Protein AF-A0A377F8A0-F1 (afdb_monomer)

Mean predicted aligned error: 8.85 Å

Structure (mmCIF, N/CA/C/O backbone):
data_AF-A0A377F8A0-F1
#
_entry.id   AF-A0A377F8A0-F1
#
loop_
_atom_site.group_PDB
_atom_site.id
_atom_site.type_symbol
_atom_site.label_atom_id
_atom_site.label_alt_id
_atom_site.label_comp_id
_atom_site.label_asym_id
_atom_site.label_entity_id
_atom_site.label_seq_id
_atom_site.pdbx_PDB_ins_code
_atom_site.Cartn_x
_atom_site.Cartn_y
_atom_site.Cartn_z
_atom_site.occupancy
_atom_site.B_iso_or_equiv
_atom_site.auth_seq_id
_atom_site.auth_comp_id
_atom_site.auth_asym_id
_atom_site.auth_atom_id
_atom_site.pdbx_PDB_model_num
ATOM 1 N N . MET A 1 1 ? -3.928 -10.249 -8.816 1.00 64.31 1 MET A N 1
ATOM 2 C CA . MET A 1 1 ? -2.599 -10.452 -9.433 1.00 64.31 1 MET A CA 1
ATOM 3 C C . MET A 1 1 ? -1.900 -9.109 -9.443 1.00 64.31 1 MET A C 1
ATOM 5 O O . MET A 1 1 ? -2.529 -8.142 -9.856 1.00 64.31 1 MET A O 1
ATOM 9 N N . CYS A 1 2 ? -0.663 -9.035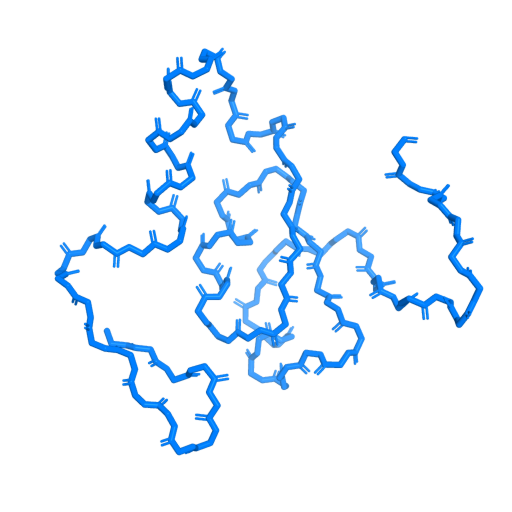 -8.960 1.00 74.50 2 CYS A N 1
ATOM 10 C CA . CYS A 1 2 ? 0.111 -7.795 -8.916 1.00 74.50 2 CYS A CA 1
ATOM 11 C C . CYS A 1 2 ? 1.558 -8.058 -9.345 1.00 74.50 2 CYS A C 1
ATOM 13 O O . CYS A 1 2 ? 2.081 -9.142 -9.106 1.00 74.50 2 CYS A O 1
ATOM 15 N N . PHE A 1 3 ? 2.199 -7.068 -9.965 1.00 78.69 3 PHE A N 1
ATOM 16 C CA . PHE A 1 3 ? 3.610 -7.126 -10.341 1.00 78.69 3 PHE A CA 1
ATOM 17 C C . PHE A 1 3 ? 4.424 -6.200 -9.430 1.00 78.69 3 PHE A C 1
ATOM 19 O O . PHE A 1 3 ? 4.428 -4.991 -9.663 1.00 78.69 3 PHE A O 1
ATOM 26 N N . PRO A 1 4 ? 5.077 -6.714 -8.371 1.00 75.00 4 PRO A N 1
ATOM 27 C CA . PRO A 1 4 ? 5.945 -5.896 -7.523 1.00 75.00 4 PRO A CA 1
ATOM 28 C C . PRO A 1 4 ? 7.254 -5.470 -8.212 1.00 75.00 4 PRO A C 1
ATOM 30 O O . PRO A 1 4 ? 7.866 -4.501 -7.781 1.00 75.00 4 PRO A O 1
ATOM 33 N N . ALA A 1 5 ? 7.686 -6.174 -9.264 1.00 77.88 5 ALA A N 1
ATOM 34 C CA . ALA A 1 5 ? 8.878 -5.858 -10.054 1.00 77.88 5 ALA A CA 1
ATOM 35 C C . ALA A 1 5 ? 8.709 -6.342 -11.506 1.00 77.88 5 ALA A C 1
ATOM 37 O O . ALA A 1 5 ? 7.781 -7.099 -11.793 1.00 77.88 5 ALA A O 1
ATOM 38 N N . THR A 1 6 ? 9.611 -5.926 -12.404 1.00 76.00 6 THR A N 1
ATOM 39 C CA . THR A 1 6 ? 9.535 -6.153 -13.863 1.00 76.00 6 THR A CA 1
ATOM 40 C C . THR A 1 6 ? 9.308 -7.618 -14.262 1.00 76.00 6 THR A C 1
ATOM 42 O O . THR A 1 6 ? 8.579 -7.857 -15.217 1.00 76.00 6 THR A O 1
ATOM 45 N N . ASP A 1 7 ? 9.825 -8.580 -13.488 1.00 81.50 7 ASP A N 1
ATOM 46 C CA . ASP A 1 7 ? 9.724 -10.022 -13.777 1.00 81.50 7 ASP A CA 1
ATOM 47 C C . ASP A 1 7 ? 9.159 -10.846 -12.605 1.00 81.50 7 ASP A C 1
ATOM 49 O O . ASP A 1 7 ? 9.334 -12.062 -12.532 1.00 81.50 7 ASP A O 1
ATOM 53 N N . CYS A 1 8 ? 8.470 -10.195 -11.665 1.00 77.62 8 CYS A N 1
ATOM 54 C CA . CYS A 1 8 ? 7.870 -10.865 -10.513 1.00 77.62 8 CYS A CA 1
ATOM 55 C C . CYS A 1 8 ? 6.350 -10.776 -10.596 1.00 77.62 8 CYS A C 1
ATOM 57 O O . CYS A 1 8 ? 5.797 -9.681 -10.541 1.00 77.62 8 CYS A O 1
ATOM 59 N N . LEU A 1 9 ? 5.676 -11.926 -10.679 1.00 80.94 9 LEU A N 1
ATOM 60 C CA . LEU A 1 9 ? 4.220 -12.024 -10.599 1.00 80.94 9 LEU A CA 1
ATOM 61 C C . LEU A 1 9 ? 3.805 -12.553 -9.225 1.00 80.94 9 LEU A C 1
ATOM 63 O O . LEU A 1 9 ? 4.122 -13.681 -8.856 1.00 80.94 9 LEU A O 1
ATOM 67 N N . GLU A 1 10 ? 3.036 -11.753 -8.498 1.00 79.31 10 GLU A N 1
ATOM 68 C CA . GLU A 1 10 ? 2.428 -12.131 -7.230 1.00 79.31 10 GLU A CA 1
ATOM 69 C C . GLU A 1 10 ? 0.973 -12.574 -7.468 1.00 79.31 10 GLU A C 1
ATOM 71 O O . GLU A 1 10 ? 0.104 -11.794 -7.895 1.00 79.31 10 GLU A O 1
ATOM 76 N N . VAL A 1 11 ? 0.709 -13.862 -7.219 1.00 82.62 11 VAL A N 1
ATOM 77 C CA . VAL A 1 11 ? -0.623 -14.469 -7.321 1.00 82.62 11 VAL A CA 1
ATOM 78 C C . VAL A 1 11 ? -1.129 -14.762 -5.917 1.00 82.62 11 VAL A C 1
ATOM 80 O O . VAL A 1 11 ? -0.625 -15.644 -5.230 1.00 82.62 11 VAL A O 1
ATOM 83 N N . LEU A 1 12 ? -2.148 -14.014 -5.507 1.00 81.81 12 LEU A N 1
ATOM 84 C CA . LEU A 1 12 ? -2.824 -14.172 -4.226 1.00 81.81 12 LEU A CA 1
ATOM 85 C C . LEU A 1 12 ? -4.304 -14.509 -4.467 1.00 81.81 12 LEU A C 1
ATOM 87 O O . LEU A 1 12 ? -4.846 -14.136 -5.518 1.00 81.81 12 LEU A O 1
ATOM 91 N N . PRO A 1 13 ? -4.968 -15.192 -3.516 1.00 82.69 13 PRO A N 1
ATOM 92 C CA . PRO A 1 13 ? -6.413 -15.377 -3.537 1.00 82.69 13 PRO A CA 1
ATOM 93 C C . PRO A 1 13 ? -7.152 -14.042 -3.671 1.00 82.69 13 PRO A C 1
ATOM 95 O O . PRO A 1 13 ? -6.674 -12.999 -3.221 1.00 82.69 13 PRO A O 1
ATOM 98 N N . VAL A 1 14 ? -8.344 -14.071 -4.268 1.00 77.94 14 VAL A N 1
ATOM 99 C CA . VAL A 1 14 ? -9.183 -12.873 -4.408 1.00 77.94 14 VAL A CA 1
ATOM 100 C C . VAL A 1 14 ? -9.470 -12.285 -3.023 1.00 77.94 14 VAL A C 1
ATOM 102 O O . VAL A 1 14 ? -9.933 -12.992 -2.133 1.0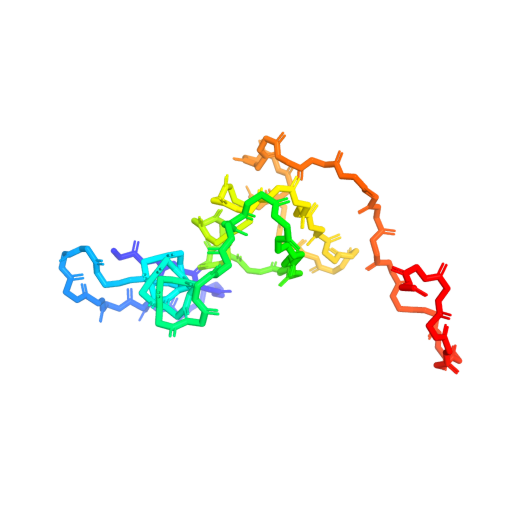0 77.94 14 VAL A O 1
ATOM 105 N N . GLY A 1 15 ? -9.171 -10.996 -2.845 1.00 76.38 15 GLY A N 1
ATOM 106 C CA . GLY A 1 15 ? -9.335 -10.286 -1.572 1.00 76.38 15 GLY A CA 1
ATOM 107 C C . GLY A 1 15 ? -8.153 -10.404 -0.603 1.00 76.38 15 GLY A C 1
ATOM 108 O O . GLY A 1 15 ? -8.181 -9.777 0.450 1.00 76.38 15 GLY A O 1
ATOM 109 N N . CYS A 1 16 ? -7.106 -11.161 -0.944 1.00 79.12 16 CYS A N 1
ATOM 110 C CA . CYS A 1 16 ? -5.913 -11.297 -0.115 1.00 79.12 16 CYS A CA 1
ATOM 111 C C . CYS A 1 16 ? -4.812 -10.368 -0.642 1.00 79.12 16 CYS A C 1
ATOM 113 O O . CYS A 1 16 ? -4.163 -10.663 -1.642 1.00 79.12 16 CYS A O 1
ATOM 115 N N . ASN A 1 17 ? -4.625 -9.226 0.013 1.00 84.81 17 ASN A N 1
ATOM 116 C CA . ASN A 1 17 ? -3.585 -8.251 -0.309 1.00 84.81 17 ASN A CA 1
ATOM 117 C C . ASN A 1 17 ? -3.128 -7.489 0.945 1.00 84.81 17 ASN A C 1
ATOM 119 O O . ASN A 1 17 ? -3.705 -7.649 2.024 1.00 84.81 17 ASN A O 1
ATOM 123 N N . LYS A 1 18 ? -2.088 -6.656 0.812 1.00 82.69 18 LYS A N 1
ATOM 124 C CA . LYS A 1 18 ? -1.520 -5.890 1.935 1.00 82.69 18 LYS A CA 1
ATOM 125 C C . LYS A 1 18 ? -2.547 -4.953 2.591 1.00 82.69 18 LYS A C 1
ATOM 127 O O . LYS A 1 18 ? -2.561 -4.840 3.812 1.00 82.69 18 LYS A O 1
ATOM 132 N N . GLY A 1 19 ? -3.445 -4.337 1.817 1.00 83.69 19 GLY A N 1
ATOM 133 C CA . GLY A 1 19 ? -4.511 -3.478 2.355 1.00 83.69 19 GLY A CA 1
ATOM 134 C C . GLY A 1 19 ? -5.561 -4.252 3.162 1.00 83.69 19 GLY A C 1
ATOM 135 O O . GLY A 1 19 ? -5.968 -3.822 4.242 1.00 83.69 19 GLY A O 1
ATOM 136 N N . ALA A 1 20 ? -5.949 -5.436 2.691 1.00 86.12 20 ALA A N 1
ATOM 137 C CA . ALA A 1 20 ? -6.858 -6.337 3.390 1.00 86.12 20 ALA A CA 1
ATOM 138 C C . ALA A 1 20 ? -6.227 -6.867 4.685 1.00 86.12 20 ALA A C 1
ATOM 140 O O . ALA A 1 20 ? -6.868 -6.847 5.734 1.00 86.12 20 ALA A O 1
ATOM 141 N N . ALA A 1 21 ? -4.950 -7.258 4.641 1.00 86.38 21 ALA A N 1
ATOM 142 C CA . ALA A 1 21 ? -4.206 -7.671 5.828 1.00 86.38 21 ALA A CA 1
ATOM 143 C C . ALA A 1 21 ? -4.119 -6.537 6.864 1.00 86.38 21 ALA A C 1
ATOM 145 O O . ALA A 1 21 ? -4.362 -6.763 8.050 1.00 86.38 21 ALA A O 1
ATOM 146 N N . LEU A 1 22 ? -3.852 -5.305 6.418 1.00 86.44 22 LEU A N 1
ATOM 147 C CA . LEU A 1 22 ? -3.828 -4.137 7.294 1.00 86.44 22 LEU A CA 1
ATOM 148 C C . LEU A 1 22 ? -5.207 -3.850 7.903 1.00 86.44 22 LE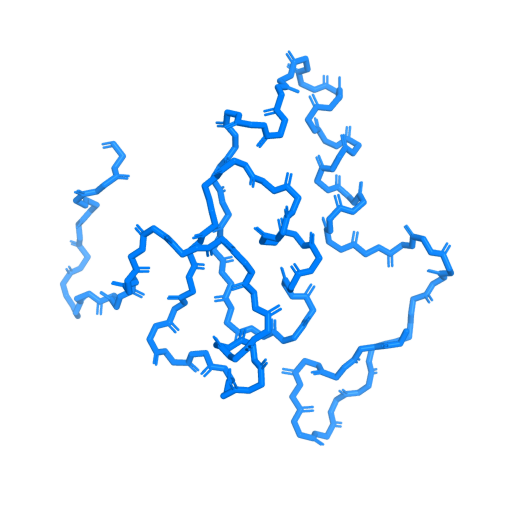U A C 1
ATOM 150 O O . LEU A 1 22 ? -5.311 -3.549 9.089 1.00 86.44 22 LEU A O 1
ATOM 154 N N . THR A 1 23 ? -6.280 -4.004 7.128 1.00 86.31 23 THR A N 1
ATOM 155 C CA . THR A 1 23 ? -7.654 -3.860 7.630 1.00 86.31 23 THR A CA 1
ATOM 156 C C . THR A 1 23 ? -7.929 -4.846 8.765 1.00 86.31 23 THR A C 1
ATOM 158 O O . THR A 1 23 ? -8.389 -4.443 9.829 1.00 86.31 23 THR A O 1
ATOM 161 N N . VAL A 1 24 ? -7.579 -6.122 8.585 1.00 88.56 24 VAL A N 1
ATOM 162 C CA . VAL A 1 24 ? -7.739 -7.145 9.632 1.00 88.56 24 VAL A CA 1
ATOM 163 C C . VAL A 1 24 ? -6.905 -6.803 10.869 1.00 88.56 24 VAL A C 1
ATOM 165 O O . VAL A 1 24 ? -7.395 -6.915 11.992 1.00 88.56 24 VAL A O 1
ATOM 168 N N . LEU A 1 25 ? -5.666 -6.339 10.682 1.00 88.12 25 LEU A N 1
ATOM 169 C CA . LEU A 1 25 ? -4.782 -5.965 11.786 1.00 88.12 25 LEU A CA 1
ATOM 170 C C . LEU A 1 25 ? -5.333 -4.779 12.591 1.00 88.12 25 LEU A C 1
ATOM 172 O O . LEU A 1 25 ? -5.391 -4.844 13.816 1.00 88.12 25 LEU A O 1
ATOM 176 N N . THR A 1 26 ? -5.769 -3.714 11.916 1.00 88.62 26 THR A N 1
ATOM 177 C CA . THR A 1 26 ? -6.345 -2.531 12.580 1.00 88.62 26 THR A CA 1
ATOM 178 C C . THR A 1 26 ? -7.609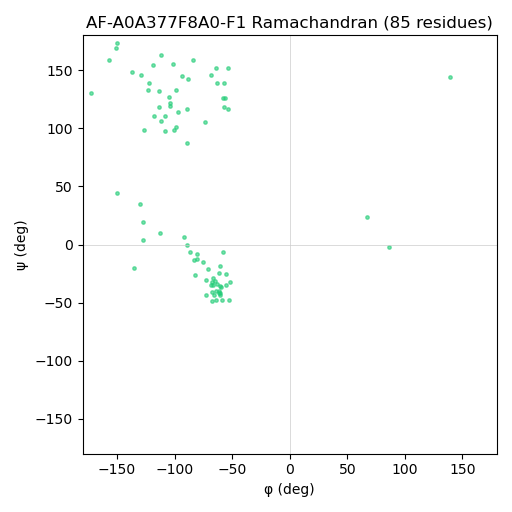 -2.872 13.364 1.00 88.62 26 THR A C 1
ATOM 180 O O . THR A 1 26 ? -7.739 -2.446 14.509 1.00 88.62 26 THR A O 1
ATOM 183 N N . GLN A 1 27 ? -8.478 -3.730 12.819 1.00 88.12 27 GLN A N 1
ATOM 184 C CA . GLN A 1 27 ? -9.646 -4.250 13.535 1.00 88.12 27 GLN A CA 1
ATOM 185 C C . GLN A 1 27 ? -9.252 -5.027 14.795 1.00 88.12 27 GLN A C 1
ATOM 187 O O . GLN A 1 27 ? -9.875 -4.852 15.838 1.00 88.12 27 GLN A O 1
ATOM 192 N N . HIS A 1 28 ? -8.205 -5.853 14.720 1.00 90.25 28 HIS A N 1
ATOM 193 C CA . HIS A 1 28 ? -7.726 -6.625 15.867 1.00 90.25 28 HIS A CA 1
ATOM 194 C C . HIS A 1 28 ? -7.124 -5.740 16.969 1.00 90.25 28 HIS A C 1
ATOM 196 O O . HIS A 1 28 ? -7.234 -6.058 18.149 1.00 90.25 28 HIS A O 1
ATOM 202 N N . LEU A 1 29 ? -6.513 -4.616 16.584 1.00 87.94 29 LEU A N 1
ATOM 203 C CA . LEU A 1 29 ? -5.924 -3.633 17.497 1.00 87.94 29 LEU A CA 1
ATOM 204 C C . LEU A 1 29 ? -6.928 -2.577 17.993 1.00 87.94 29 LEU A C 1
ATOM 206 O O . LEU A 1 29 ? -6.574 -1.763 18.842 1.00 87.94 29 LEU A O 1
ATOM 210 N N . GLY A 1 30 ? -8.162 -2.568 17.476 1.00 88.69 30 GLY A N 1
ATOM 211 C CA . GLY A 1 30 ? -9.158 -1.538 17.786 1.00 88.69 30 GLY A CA 1
ATOM 212 C C . GLY A 1 30 ? -8.799 -0.149 17.244 1.00 88.69 30 GLY A C 1
ATOM 213 O O . GLY A 1 30 ? -9.260 0.855 17.782 1.00 88.69 30 GLY A O 1
ATOM 214 N N . LEU A 1 31 ? -7.966 -0.085 16.202 1.00 88.06 31 LEU A N 1
ATOM 215 C CA . LEU A 1 31 ? -7.520 1.150 15.559 1.00 88.06 31 LEU A CA 1
ATOM 216 C C . LEU A 1 31 ? -8.289 1.403 14.262 1.00 88.06 31 LEU A C 1
ATOM 218 O O . LEU A 1 31 ? -8.767 0.479 13.603 1.00 88.06 31 LEU A O 1
ATOM 222 N N . SER A 1 32 ? -8.369 2.670 13.860 1.00 85.62 32 SER A N 1
ATOM 223 C CA . SER A 1 32 ? -8.868 3.039 12.540 1.00 85.62 32 SER A CA 1
ATOM 224 C C . SER A 1 32 ? -7.727 3.048 11.528 1.00 85.62 32 SER A C 1
ATOM 226 O O . SER A 1 32 ? -6.638 3.549 11.805 1.00 85.62 32 SER A O 1
ATOM 228 N N . LEU A 1 33 ? -8.000 2.599 10.300 1.00 84.12 33 LEU A N 1
ATOM 229 C CA . LEU A 1 33 ? -7.086 2.796 9.169 1.00 84.12 33 LEU A CA 1
ATOM 230 C C . LEU A 1 33 ? -6.745 4.279 8.945 1.00 84.12 33 LEU A C 1
ATOM 232 O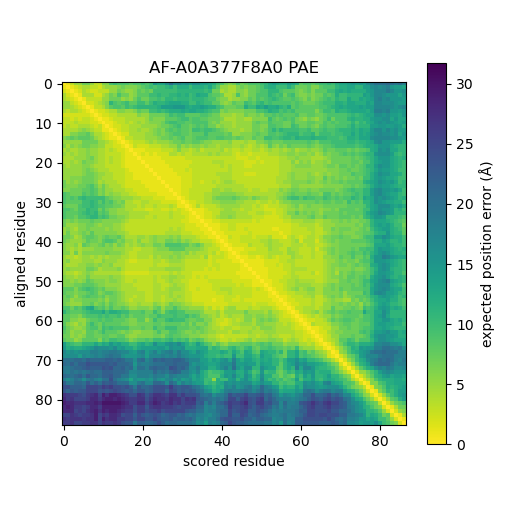 O . LEU A 1 33 ? -5.675 4.585 8.425 1.00 84.12 33 LEU A O 1
ATOM 236 N N . ARG A 1 34 ? -7.617 5.207 9.366 1.00 82.25 34 ARG A N 1
ATOM 237 C CA . ARG A 1 34 ? -7.355 6.653 9.292 1.00 82.25 34 ARG A CA 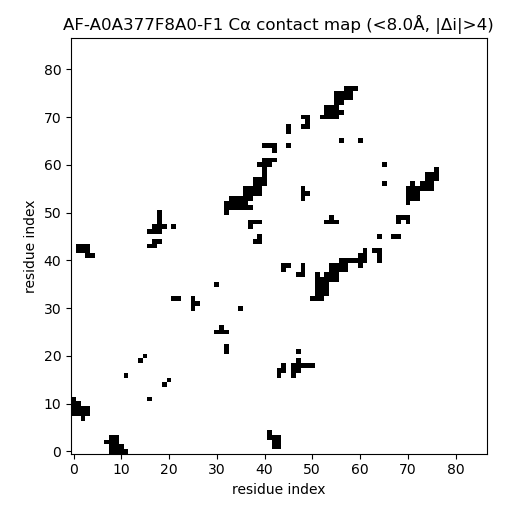1
ATOM 238 C C . ARG A 1 34 ? -6.226 7.119 10.209 1.00 82.25 34 ARG A C 1
ATOM 240 O O . ARG A 1 34 ? -5.553 8.082 9.865 1.00 82.25 34 ARG A O 1
ATOM 247 N N . ASP A 1 35 ? -6.010 6.422 11.319 1.00 83.38 35 ASP A N 1
ATOM 248 C CA . ASP A 1 35 ? -4.932 6.718 12.270 1.00 83.38 35 ASP A CA 1
ATOM 249 C C . ASP A 1 35 ? -3.638 5.980 11.898 1.00 83.38 35 ASP A C 1
ATOM 251 O O . ASP A 1 35 ? -2.618 6.096 12.574 1.00 83.38 35 ASP A O 1
ATOM 255 N N . CYS A 1 36 ? -3.675 5.195 10.819 1.00 82.75 36 CYS A N 1
ATOM 256 C CA . CYS A 1 36 ? -2.541 4.429 10.344 1.00 82.75 36 CYS A CA 1
ATOM 257 C C . CYS A 1 36 ? -1.756 5.205 9.288 1.00 82.75 36 CYS A C 1
ATOM 259 O O . CYS A 1 36 ? -2.309 5.909 8.436 1.00 82.75 36 CYS A O 1
ATOM 261 N N . MET A 1 37 ? -0.445 5.000 9.336 1.00 83.44 37 MET A N 1
ATOM 262 C CA . MET A 1 37 ? 0.505 5.490 8.355 1.00 83.44 37 MET A CA 1
ATOM 263 C C . MET A 1 37 ? 1.121 4.301 7.621 1.00 83.44 37 MET A C 1
ATOM 265 O O . MET A 1 37 ? 1.536 3.336 8.263 1.00 83.44 37 MET A O 1
ATOM 269 N N . ALA A 1 38 ? 1.175 4.354 6.291 1.00 82.88 38 ALA A N 1
ATOM 270 C CA . ALA A 1 38 ? 1.809 3.316 5.484 1.00 82.88 38 ALA A CA 1
ATOM 271 C C . ALA A 1 38 ? 2.798 3.910 4.484 1.00 82.88 38 ALA A C 1
ATOM 273 O O . ALA A 1 38 ? 2.570 4.981 3.926 1.00 82.88 38 ALA A O 1
ATOM 274 N N . PHE A 1 39 ? 3.874 3.169 4.238 1.00 83.44 39 PHE A N 1
ATOM 275 C CA . PHE A 1 39 ? 4.949 3.526 3.320 1.00 83.44 39 PHE A CA 1
ATOM 276 C C . PHE A 1 39 ? 5.079 2.428 2.268 1.00 83.44 39 PHE A C 1
ATOM 278 O O . PHE A 1 39 ? 4.994 1.249 2.611 1.00 83.44 39 PHE A O 1
ATOM 285 N N . GLY A 1 40 ? 5.282 2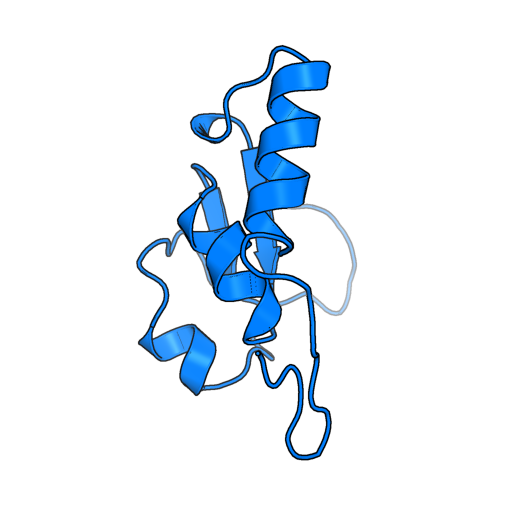.798 1.005 1.00 79.62 40 GLY A N 1
ATOM 286 C CA . GLY A 1 40 ? 5.402 1.824 -0.076 1.00 79.62 40 GLY A CA 1
ATOM 287 C C . GLY A 1 40 ? 6.161 2.342 -1.288 1.00 79.62 40 GLY A C 1
ATOM 288 O O . GLY A 1 40 ? 6.294 3.548 -1.511 1.00 79.62 40 GLY A O 1
ATOM 289 N N . ASP A 1 41 ? 6.671 1.406 -2.075 1.00 82.50 41 ASP A N 1
ATOM 290 C CA . ASP A 1 41 ? 7.499 1.667 -3.251 1.00 82.50 41 ASP A CA 1
ATOM 291 C C . ASP A 1 41 ? 7.093 0.826 -4.471 1.00 82.50 41 ASP A C 1
ATOM 293 O O . ASP A 1 41 ? 7.361 1.223 -5.612 1.00 82.50 41 ASP A O 1
ATOM 297 N N . ALA A 1 42 ? 6.375 -0.279 -4.254 1.00 82.81 42 ALA A N 1
ATOM 298 C CA . ALA A 1 42 ? 5.952 -1.206 -5.293 1.00 82.81 42 ALA A CA 1
ATOM 299 C C . ALA A 1 42 ? 4.432 -1.198 -5.531 1.00 82.81 42 ALA A C 1
ATOM 301 O O . ALA A 1 42 ? 3.624 -0.754 -4.714 1.00 82.81 42 ALA A O 1
ATOM 302 N N . MET A 1 43 ? 4.007 -1.747 -6.673 1.00 81.75 43 MET A N 1
ATOM 303 C CA . MET A 1 43 ? 2.585 -1.796 -7.043 1.00 81.75 43 MET A CA 1
ATOM 304 C C . MET A 1 43 ? 1.715 -2.594 -6.061 1.00 81.75 43 MET A C 1
ATOM 306 O O . MET A 1 43 ? 0.518 -2.322 -5.967 1.00 81.75 43 MET A O 1
ATOM 310 N N . ASN A 1 44 ? 2.291 -3.538 -5.309 1.00 81.88 44 ASN A N 1
ATOM 311 C CA . ASN A 1 44 ? 1.551 -4.312 -4.309 1.00 81.88 44 ASN A CA 1
ATOM 312 C C . ASN A 1 44 ? 1.241 -3.511 -3.032 1.00 81.88 44 ASN A C 1
ATOM 314 O O . ASN A 1 44 ? 0.352 -3.895 -2.274 1.00 81.88 44 ASN A O 1
ATOM 318 N N . ASP A 1 45 ? 1.906 -2.374 -2.816 1.00 83.19 45 ASP A N 1
ATOM 319 C CA . ASP A 1 45 ? 1.606 -1.455 -1.717 1.00 83.19 45 ASP A CA 1
ATOM 320 C C . ASP A 1 45 ? 0.455 -0.509 -2.052 1.00 83.19 45 ASP A C 1
ATOM 322 O O . ASP A 1 45 ? -0.103 0.115 -1.154 1.00 83.19 45 ASP A O 1
ATOM 326 N N . ARG A 1 46 ? 0.046 -0.414 -3.324 1.00 82.50 46 ARG A N 1
ATOM 327 C CA . ARG A 1 46 ? -0.997 0.521 -3.769 1.00 82.50 46 ARG A CA 1
ATOM 328 C C . ARG A 1 46 ? -2.281 0.393 -2.952 1.00 82.50 46 ARG A C 1
ATOM 330 O O . ARG A 1 46 ? -2.826 1.397 -2.508 1.00 82.50 46 ARG A O 1
ATOM 337 N N . GLU A 1 47 ? -2.767 -0.828 -2.756 1.00 83.00 47 GLU A N 1
ATOM 338 C CA . GLU A 1 47 ? -4.013 -1.082 -2.024 1.00 83.00 47 GLU A CA 1
ATOM 339 C C . GLU A 1 47 ? -3.879 -0.710 -0.542 1.00 83.00 47 GLU A C 1
ATOM 341 O O . GLU A 1 47 ? -4.815 -0.175 0.046 1.00 83.00 47 GLU A O 1
ATOM 346 N N . MET A 1 48 ? -2.699 -0.916 0.049 1.00 85.44 48 MET A N 1
ATOM 347 C CA . MET A 1 48 ? -2.385 -0.500 1.417 1.00 85.44 48 MET A CA 1
ATOM 348 C C . MET A 1 48 ? -2.333 1.029 1.538 1.00 85.44 48 MET A C 1
ATOM 350 O O . MET A 1 48 ? -2.986 1.592 2.410 1.00 85.44 48 MET A O 1
ATOM 354 N N . LEU A 1 49 ? -1.618 1.699 0.630 1.00 84.44 49 LEU A N 1
ATOM 355 C CA . LEU A 1 49 ? -1.442 3.154 0.602 1.00 84.44 49 LEU A CA 1
ATOM 356 C C . LEU A 1 49 ? -2.758 3.910 0.381 1.00 84.44 49 LEU A C 1
ATOM 358 O O . LEU A 1 49 ? -2.938 4.991 0.925 1.00 84.44 49 LEU A O 1
ATOM 362 N N . VAL A 1 50 ? -3.682 3.339 -0.397 1.00 82.00 50 VAL A N 1
ATOM 363 C CA . VAL A 1 50 ? -5.033 3.892 -0.602 1.00 82.00 50 VAL A CA 1
ATOM 364 C C . VAL A 1 50 ? -5.916 3.709 0.636 1.00 82.00 50 VAL A C 1
ATOM 366 O O . VAL A 1 50 ? -6.818 4.510 0.866 1.00 82.00 50 VAL A O 1
ATOM 369 N N . SER A 1 51 ? -5.697 2.642 1.407 1.00 82.75 51 SER A N 1
ATOM 370 C CA . SER A 1 51 ? -6.579 2.268 2.519 1.00 82.75 51 SER A CA 1
ATOM 371 C C . SER A 1 51 ? -6.293 3.042 3.807 1.00 82.75 51 SER A C 1
ATOM 373 O O . SER A 1 51 ? -7.193 3.190 4.631 1.00 82.75 51 SER A O 1
ATOM 375 N N . VAL A 1 52 ? -5.060 3.518 4.000 1.00 85.00 52 VAL A N 1
ATOM 376 C CA . VAL A 1 52 ? -4.651 4.259 5.203 1.00 85.00 52 VAL A CA 1
ATOM 377 C C . VAL A 1 52 ? -4.981 5.746 5.138 1.00 85.00 52 VAL A C 1
ATOM 379 O O . VAL A 1 52 ? -5.116 6.323 4.063 1.00 85.00 52 VAL A O 1
ATOM 382 N N . GLY A 1 53 ? -5.063 6.393 6.302 1.00 80.56 53 GLY A N 1
ATOM 383 C CA . GLY A 1 53 ? -5.234 7.843 6.387 1.00 80.56 53 GLY A CA 1
ATOM 384 C C . GLY A 1 53 ? -4.011 8.626 5.913 1.00 80.56 53 GLY A C 1
ATOM 385 O O . GLY A 1 53 ? -4.170 9.683 5.311 1.00 80.56 53 GLY A O 1
ATOM 386 N N . SER A 1 54 ? -2.802 8.106 6.154 1.00 82.50 54 SER A N 1
ATOM 387 C CA . SER A 1 54 ? -1.547 8.736 5.725 1.00 82.50 54 SER A CA 1
ATOM 388 C C . SER A 1 54 ? -0.681 7.766 4.919 1.00 82.50 54 SER A C 1
ATOM 390 O O . SER A 1 54 ? 0.017 6.924 5.481 1.00 82.50 54 SER A O 1
ATOM 392 N N . GLY A 1 55 ? -0.733 7.874 3.591 1.00 79.19 55 GLY A N 1
ATOM 393 C CA . GLY A 1 55 ? 0.086 7.083 2.669 1.00 79.19 55 GLY A CA 1
ATOM 394 C C . GLY A 1 55 ? 1.310 7.858 2.176 1.00 79.19 55 GLY A C 1
ATOM 395 O O . GLY A 1 55 ? 1.189 9.002 1.737 1.00 79.19 55 GLY A O 1
ATOM 396 N N . PHE A 1 56 ? 2.480 7.224 2.211 1.00 79.25 56 PHE A N 1
ATOM 397 C CA . PHE A 1 56 ? 3.748 7.791 1.759 1.00 79.25 56 PHE A CA 1
ATOM 398 C C . PHE A 1 56 ? 4.386 6.916 0.687 1.00 79.25 56 PHE A C 1
ATOM 400 O O . PHE A 1 56 ? 4.506 5.698 0.832 1.00 79.25 56 PHE A O 1
ATOM 407 N N . ILE A 1 57 ? 4.830 7.558 -0.389 1.00 80.50 57 ILE A N 1
ATOM 408 C CA . ILE A 1 57 ? 5.502 6.889 -1.498 1.00 80.50 57 ILE A CA 1
ATOM 409 C C . ILE A 1 57 ? 6.989 7.204 -1.407 1.00 80.50 57 ILE A C 1
ATOM 411 O O . ILE A 1 57 ? 7.384 8.368 -1.338 1.00 80.50 57 ILE A O 1
ATOM 415 N N . MET A 1 58 ? 7.814 6.162 -1.420 1.00 76.56 58 MET A N 1
ATOM 416 C CA . MET A 1 58 ? 9.264 6.323 -1.362 1.00 76.56 58 MET A CA 1
ATOM 417 C C . MET A 1 58 ? 9.793 6.956 -2.655 1.00 76.56 58 MET A C 1
ATOM 419 O O . MET A 1 58 ? 9.326 6.643 -3.750 1.00 76.56 58 MET A O 1
ATOM 423 N N . GLY A 1 59 ? 10.844 7.775 -2.572 1.00 70.62 59 GLY A N 1
ATOM 424 C CA . GLY A 1 59 ? 11.440 8.407 -3.761 1.00 70.62 59 GLY A CA 1
ATOM 425 C C . GLY A 1 59 ? 11.987 7.433 -4.819 1.00 70.62 59 GLY A C 1
ATOM 426 O O . GLY A 1 59 ? 12.145 7.814 -5.981 1.00 70.62 59 GLY A O 1
ATOM 427 N N . ASN A 1 60 ? 12.228 6.166 -4.455 1.00 76.00 60 ASN A N 1
ATOM 428 C CA . ASN A 1 60 ? 12.617 5.083 -5.372 1.00 76.00 60 ASN A CA 1
ATOM 429 C C . ASN A 1 60 ? 11.420 4.280 -5.929 1.00 7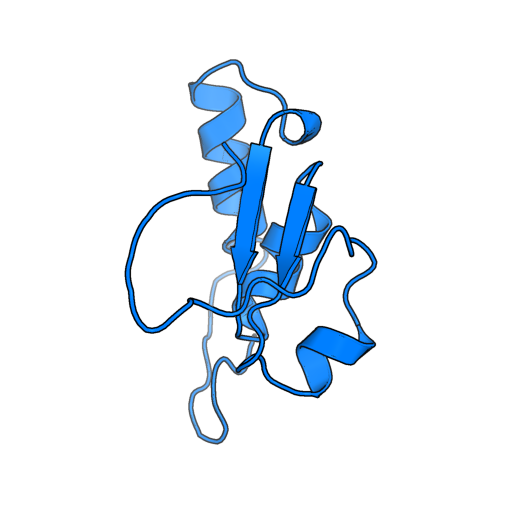6.00 60 ASN A C 1
ATOM 431 O O . ASN A 1 60 ? 11.608 3.274 -6.604 1.00 76.00 60 ASN A O 1
ATOM 435 N N . ALA A 1 61 ? 10.186 4.704 -5.654 1.00 75.25 61 ALA A N 1
ATOM 436 C CA . ALA A 1 61 ? 8.996 3.964 -6.049 1.00 75.25 61 ALA A CA 1
ATOM 437 C C . ALA A 1 61 ? 8.831 3.847 -7.565 1.00 75.25 61 ALA A C 1
ATOM 439 O O . ALA A 1 61 ? 9.204 4.754 -8.326 1.00 75.25 61 ALA A O 1
ATOM 440 N N . MET A 1 62 ? 8.176 2.767 -7.994 1.00 76.00 62 MET A N 1
ATOM 441 C CA . MET A 1 62 ? 7.858 2.537 -9.399 1.00 76.00 62 MET A CA 1
ATOM 442 C C . MET A 1 62 ? 7.031 3.704 -9.972 1.00 76.00 62 MET A C 1
ATOM 444 O O . MET A 1 62 ? 6.096 4.178 -9.316 1.00 76.00 62 MET A O 1
ATOM 448 N N . PRO A 1 63 ? 7.304 4.164 -11.208 1.00 76.81 63 PRO A N 1
ATOM 449 C CA . PRO A 1 63 ? 6.555 5.261 -11.823 1.00 76.81 63 PRO A CA 1
ATOM 450 C C . PRO A 1 63 ? 5.040 5.013 -11.870 1.00 76.81 63 PRO A C 1
ATOM 452 O O . PRO A 1 63 ? 4.255 5.940 -11.676 1.00 76.81 63 PRO A O 1
ATOM 455 N N . GLN A 1 64 ? 4.625 3.754 -12.063 1.00 75.88 64 GLN A N 1
ATOM 456 C CA . GLN A 1 64 ? 3.209 3.373 -12.083 1.00 75.88 64 GLN A CA 1
ATOM 457 C C . GLN A 1 64 ? 2.521 3.579 -10.725 1.00 75.88 64 GLN A C 1
ATOM 459 O O . GLN A 1 64 ? 1.336 3.908 -10.690 1.00 75.88 64 GLN A O 1
ATOM 464 N N . LEU A 1 65 ? 3.254 3.430 -9.616 1.00 76.38 65 LEU A N 1
ATOM 465 C CA . LEU A 1 65 ? 2.724 3.665 -8.274 1.00 76.38 65 LEU A CA 1
ATOM 466 C C . LEU A 1 65 ? 2.540 5.165 -8.017 1.00 76.38 65 LEU A C 1
ATOM 468 O O . LEU A 1 65 ? 1.486 5.579 -7.537 1.00 76.38 65 LEU A O 1
ATOM 472 N N . ARG A 1 66 ? 3.523 5.987 -8.416 1.00 70.81 66 ARG A N 1
ATOM 473 C CA . ARG A 1 66 ? 3.465 7.455 -8.275 1.00 70.81 66 ARG A CA 1
ATOM 474 C C . ARG A 1 66 ? 2.297 8.078 -9.040 1.00 70.81 66 ARG A C 1
ATOM 476 O O . ARG A 1 66 ? 1.718 9.047 -8.570 1.00 70.81 66 ARG A O 1
ATOM 483 N N . GLY A 1 67 ? 1.950 7.530 -10.205 1.00 65.25 67 GLY A N 1
ATOM 484 C CA . GLY A 1 67 ? 0.863 8.052 -11.040 1.00 65.25 67 GLY A CA 1
ATOM 485 C C . GLY A 1 67 ? -0.552 7.635 -10.617 1.00 65.25 67 GLY A C 1
ATOM 486 O O . GLY A 1 67 ? -1.514 8.179 -11.150 1.00 65.25 67 GLY A O 1
ATOM 487 N N . GLY A 1 68 ? -0.703 6.661 -9.709 1.00 60.28 68 GLY A N 1
ATOM 488 C CA . GLY A 1 68 ? -1.984 5.979 -9.465 1.00 60.28 68 GLY A CA 1
ATOM 489 C C . GLY A 1 68 ? -2.468 5.932 -8.014 1.00 60.28 68 GLY A C 1
ATOM 490 O O . GLY A 1 68 ? -3.486 5.278 -7.752 1.00 60.28 68 GLY A O 1
ATOM 491 N N . ALA A 1 69 ? -1.752 6.565 -7.083 1.00 57.59 69 ALA A N 1
ATOM 492 C CA . ALA A 1 69 ? -2.085 6.593 -5.662 1.00 57.59 69 ALA A CA 1
ATOM 493 C C . ALA A 1 69 ? -2.684 7.965 -5.261 1.00 57.59 69 ALA A C 1
ATOM 495 O O . ALA A 1 69 ? -2.032 8.988 -5.447 1.00 57.59 69 ALA A O 1
ATOM 496 N N . PRO A 1 70 ? -3.916 8.007 -4.715 1.00 53.84 70 PRO A N 1
ATOM 497 C CA . PRO A 1 70 ? -4.606 9.237 -4.315 1.00 53.84 70 PRO A CA 1
ATOM 498 C C . PRO A 1 70 ? -4.161 9.800 -2.951 1.00 53.84 70 PRO A C 1
ATOM 500 O O . PRO A 1 70 ? -4.570 10.901 -2.596 1.00 53.84 70 PRO A O 1
ATOM 503 N N . ALA A 1 71 ? -3.342 9.072 -2.187 1.00 52.03 71 ALA A N 1
ATOM 504 C CA . ALA A 1 71 ? -2.817 9.518 -0.899 1.00 52.03 71 ALA A CA 1
ATOM 505 C C . ALA A 1 71 ? -1.381 10.023 -1.085 1.00 52.03 71 ALA A C 1
ATOM 507 O O . ALA A 1 71 ? -0.445 9.232 -1.182 1.00 52.03 71 ALA A O 1
ATOM 508 N N . PHE A 1 72 ? -1.217 11.341 -1.190 1.00 61.09 72 PHE A N 1
ATOM 509 C CA . PHE A 1 72 ? 0.090 11.986 -1.195 1.00 61.09 72 PHE A CA 1
ATOM 510 C C . PHE A 1 72 ? 0.172 12.919 0.007 1.00 61.09 72 PHE A C 1
ATOM 512 O O . PHE A 1 72 ? -0.483 13.961 0.028 1.00 61.09 72 PHE A O 1
ATOM 519 N N . THR A 1 73 ? 1.007 12.569 0.982 1.00 49.00 73 THR A N 1
ATOM 520 C CA . THR A 1 73 ? 1.411 13.504 2.041 1.00 49.00 73 THR A CA 1
ATOM 521 C C . THR A 1 73 ? 2.929 13.541 2.233 1.00 49.00 73 THR A C 1
ATOM 523 O O . THR A 1 73 ? 3.404 13.752 3.335 1.00 49.00 73 THR A O 1
ATOM 526 N N . GLY A 1 74 ? 3.710 13.399 1.153 1.00 52.16 74 GLY A N 1
ATOM 527 C CA . GLY A 1 74 ? 5.149 13.707 1.130 1.00 52.16 74 GLY A CA 1
ATOM 528 C C . GLY A 1 74 ? 5.995 12.698 0.346 1.00 52.16 74 GLY A C 1
ATOM 529 O O . GLY A 1 74 ? 5.716 11.501 0.370 1.00 52.16 74 GLY A O 1
ATOM 530 N N . ASP A 1 75 ? 7.039 13.181 -0.339 1.00 52.28 75 ASP A N 1
ATOM 531 C CA . ASP A 1 75 ? 8.144 12.343 -0.831 1.00 52.28 75 ASP A CA 1
ATOM 532 C C . ASP A 1 75 ? 8.997 11.951 0.381 1.00 52.28 75 ASP A C 1
ATOM 534 O O . ASP A 1 75 ? 9.704 12.787 0.948 1.00 52.28 75 ASP A O 1
ATOM 538 N N . TRP A 1 76 ? 8.886 10.694 0.818 1.00 54.53 76 TRP A N 1
ATOM 539 C CA . TRP A 1 76 ? 9.760 10.155 1.855 1.00 54.53 76 TRP A CA 1
ATOM 540 C C . TRP A 1 76 ? 11.000 9.562 1.185 1.00 54.53 76 TRP A C 1
ATOM 542 O O . TRP A 1 76 ? 11.082 8.382 0.835 1.00 54.53 76 TRP A O 1
ATOM 552 N N . THR A 1 77 ? 11.993 10.415 0.969 1.00 49.66 77 THR A N 1
ATOM 553 C CA . THR A 1 77 ? 13.343 10.004 0.592 1.00 49.66 77 THR A CA 1
ATOM 554 C C . THR A 1 77 ? 14.140 9.786 1.873 1.00 49.66 77 THR A C 1
ATOM 556 O O . THR A 1 77 ? 14.350 10.726 2.634 1.00 49.66 77 THR A O 1
ATOM 559 N N . LEU A 1 78 ? 14.593 8.551 2.131 1.00 44.91 78 LEU A N 1
ATOM 560 C CA . LEU A 1 78 ? 15.532 8.271 3.225 1.00 44.91 78 LEU A CA 1
ATOM 561 C C . LEU A 1 78 ? 16.755 9.195 3.073 1.00 44.91 78 LEU A C 1
ATOM 563 O O . LEU A 1 78 ? 17.491 9.050 2.088 1.00 44.91 78 LEU A O 1
ATOM 567 N N . PRO A 1 79 ? 17.036 10.109 4.020 1.00 40.91 79 PRO A N 1
ATOM 568 C CA . PRO A 1 79 ? 18.351 10.716 4.083 1.00 40.91 79 PRO A CA 1
ATOM 569 C C . PRO A 1 79 ? 19.342 9.586 4.381 1.00 40.91 79 PRO A C 1
ATOM 571 O O . PRO A 1 79 ? 19.075 8.723 5.217 1.00 40.91 79 PRO A O 1
ATOM 574 N N . LYS A 1 80 ? 20.514 9.578 3.735 1.00 44.19 80 LYS A N 1
ATOM 575 C CA . LYS A 1 80 ? 21.584 8.593 4.013 1.00 44.19 80 LYS A CA 1
ATOM 576 C C . LYS A 1 80 ? 22.072 8.593 5.477 1.00 44.19 80 LYS A C 1
ATOM 578 O O . LYS A 1 80 ? 22.865 7.738 5.853 1.00 44.19 80 LYS A O 1
ATOM 583 N N . SER A 1 81 ? 21.598 9.525 6.296 1.00 39.25 81 SER A N 1
ATOM 584 C CA . SER A 1 81 ? 21.736 9.556 7.747 1.00 39.25 81 SER A CA 1
ATOM 585 C C . SER A 1 81 ? 20.363 9.329 8.378 1.00 39.25 81 SER A C 1
ATOM 587 O O . SER A 1 81 ? 19.506 10.214 8.344 1.00 39.25 81 SER A O 1
ATOM 589 N N . GLY A 1 82 ? 20.154 8.137 8.935 1.00 46.69 82 GLY A N 1
ATOM 590 C CA . GLY A 1 82 ? 18.948 7.823 9.686 1.00 46.69 82 GLY A CA 1
ATOM 591 C C . GLY A 1 82 ? 18.747 8.805 10.836 1.00 46.69 82 GLY A C 1
ATOM 592 O O . GLY A 1 82 ? 19.657 9.002 11.630 1.00 46.69 82 GLY A O 1
ATOM 593 N N . CYS A 1 83 ? 17.570 9.424 10.880 1.00 40.16 83 CYS A N 1
ATOM 594 C CA . CYS A 1 83 ? 16.838 9.814 12.082 1.00 40.16 83 CYS A CA 1
ATOM 595 C C . CYS A 1 83 ? 15.458 10.325 11.648 1.00 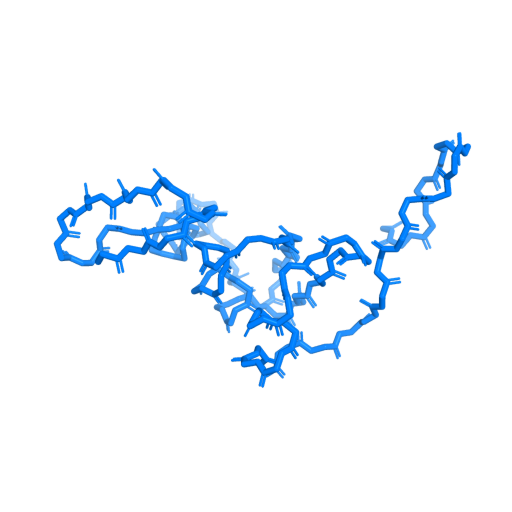40.16 83 CYS A C 1
ATOM 597 O O . CYS A 1 83 ? 15.333 11.124 10.723 1.00 40.16 83 CYS A O 1
ATOM 599 N N . LEU A 1 84 ? 14.437 9.795 12.312 1.00 45.56 84 LEU A N 1
ATOM 600 C CA . LEU A 1 84 ? 13.014 10.033 12.101 1.00 45.56 84 LEU A CA 1
ATOM 601 C C . LEU A 1 84 ? 12.670 11.525 12.230 1.00 45.56 84 LEU A C 1
ATOM 603 O O . LEU A 1 84 ? 12.845 12.092 13.303 1.00 45.56 84 LEU A O 1
ATOM 607 N N . SER A 1 85 ? 12.161 12.156 11.170 1.00 43.62 85 SER A N 1
ATOM 608 C CA . SER A 1 85 ? 11.688 13.550 11.208 1.00 43.62 85 SER A CA 1
ATOM 609 C C . SER A 1 85 ? 10.173 13.696 11.024 1.00 43.62 85 SER A C 1
ATOM 611 O O . SER A 1 85 ? 9.687 14.810 10.834 1.00 43.62 85 SER A O 1
ATOM 613 N N . THR A 1 86 ? 9.393 12.610 11.054 1.00 46.62 86 THR A N 1
ATOM 614 C CA . THR A 1 86 ? 7.926 12.698 10.884 1.00 46.62 86 THR A CA 1
ATOM 615 C C . THR A 1 86 ? 7.162 11.595 11.622 1.00 46.62 86 THR A C 1
ATOM 617 O O . THR A 1 86 ? 6.236 11.006 11.072 1.00 46.62 86 THR A O 1
ATOM 620 N N . ILE A 1 87 ? 7.544 11.315 12.871 1.00 46.03 87 ILE A N 1
ATOM 621 C CA . ILE A 1 87 ? 6.636 10.686 13.844 1.00 46.03 87 ILE A CA 1
ATOM 622 C C . ILE A 1 87 ? 6.636 11.523 15.115 1.00 46.03 87 ILE A C 1
ATOM 624 O O . ILE A 1 87 ? 7.752 11.923 15.519 1.00 46.03 87 ILE A O 1
#

InterPro domains:
  IPR006379 HAD-superfamily hydrolase, subfamily IIB [TIGR01484] (2-58)
  IPR023214 HAD superfamily [G3DSA:3.40.50.1000] (15-73)
  IPR036412 HAD-like superfamily [SSF56784] (6-74)

Solvent-accessible surface area (backbone atoms only — not comparable to full-atom values): 5213 Å² total; per-residue (Å²): 115,43,53,62,45,99,90,40,80,46,82,56,62,92,82,59,49,57,27,47,54,47,51,54,49,27,60,76,69,75,47,57,46,64,80,34,74,40,77,36,43,36,54,54,34,47,56,29,28,62,58,28,56,40,11,33,44,33,72,84,33,43,69,72,41,72,76,70,53,88,44,78,79,50,78,52,60,83,58,97,65,88,73,88,88,85,126

Radius of gyration: 13.62 Å; Cα contacts (8 Å, |Δi|>4): 132; chains: 1; bounding box: 31×29×32 Å

Nearest PDB structures (foldseek):
  3niw-assembly1_A  TM=8.647E-01  e=4.293E-04  Bacteroides thetaiotaomicron
  3mpo-assembly2_B  TM=8.791E-01  e=5.650E-04  Levilactobacillus brevis ATCC 367
  1rkq-assembly2_B  TM=8.985E-01  e=1.583E-03  Escherichia coli
  3r4c-assembly1_A  TM=9.098E-01  e=1.946E-03  Bacteroides thetaiotaomicron
  1rlo-assembly1_A  TM=8.897E-01  e=1.696E-03  Escherichia coli

Secondary structure (DSSP, 8-state):
-EEEETTEEE---TT-SHHHHHHHHHHHHT--GGG-EEEE-SGGGHHHHHHSSEEEEETT--HHHHTT-S--S-EEPPPSS---S--

Foldseek 3Di:
DFDQDPPDDDDDPVQDAPLSVVVVVCVVVVHALLPDEDEDAGPRCQSVQQRHNAHEYEPNHDPVSVVRHPHDDDHDYDDPDDDDPDD

Organism: Escherichia coli (NCBI:txid562)

Sequence (87 aa):
MCFPATDCLEVLPVGCNKGAALTVLTQHLGLSLRDCMAFGDAMNDREMLVSVGSGFIMGNAMPQLRGGAPAFTGDWTLPKSGCLSTI

pLDDT: mean 73.77, std 14.58, range [39.25, 90.25]